Protein AF-A0A1F1UXM2-F1 (afdb_monomer)

Secondary structure (DSSP, 8-state):
-BPEEEES--TT-BTTEEEE-SEEEEEEEEE-SSSEEEEEETTEEEEEEES-EEEEEEEEEESS-EEEEEEE--S-TTSPPEEEEEEEEEPP-

Sequence (93 aa):
MRAEIVAGKGPKDNPTEIWLPAGVHQIVIDFDENRWFSIYENSVRHFGEWGPHKNRMVRVVLDKPKYLRVFTSTENPAEPVLVGLTIFQLPAE

Radius of gyration: 12.56 Å; Cα contacts (8 Å, |Δi|>4): 225; chains: 1; bounding box: 40×26×29 Å

Mean predicted aligned error: 4.49 Å

Nearest PDB structures (foldseek):
  2wab-assembly1_A  TM=6.925E-01  e=1.945E-01  Acetivibrio thermocellus
  6ncx-assembly1_A  TM=5.187E-01  e=9.015E-01  Eisenbergiella tayi
  6ncx-assembly1_D  TM=5.196E-01  e=1.305E+00  Eisenbergiella tayi
  6ncw-assembly1_A  TM=5.212E-01  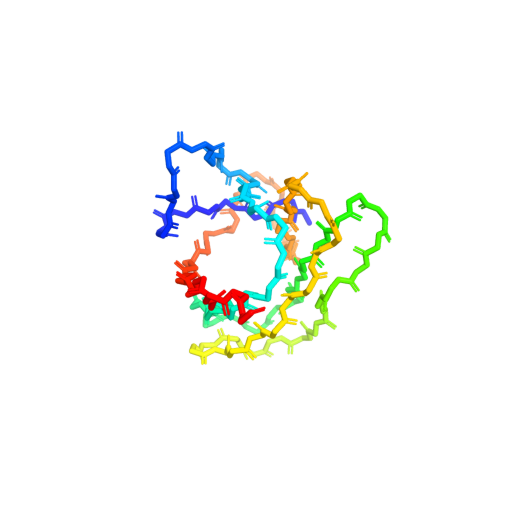e=1.376E+00  Eisenbergiella tayi
  6ncx-assembly1_C  TM=5.513E-01  e=2.101E+00  Eisenbergiella tayi

Structure (mmCIF, N/CA/C/O backbone):
data_AF-A0A1F1UXM2-F1
#
_entry.id   AF-A0A1F1UXM2-F1
#
loop_
_atom_site.group_PDB
_atom_site.id
_atom_site.type_symbol
_atom_site.label_atom_id
_atom_site.label_alt_id
_atom_site.label_comp_id
_atom_site.label_asym_id
_atom_site.label_entity_id
_atom_site.label_seq_id
_atom_site.pdbx_PDB_ins_code
_atom_site.Cartn_x
_atom_site.Cartn_y
_atom_site.Cartn_z
_atom_site.occupancy
_atom_site.B_iso_or_equiv
_atom_site.auth_seq_id
_atom_site.auth_comp_id
_atom_site.auth_asym_id
_atom_site.auth_atom_id
_atom_site.pdbx_PDB_model_num
ATOM 1 N N . MET A 1 1 ? 12.545 -1.955 -2.148 1.00 77.88 1 MET A N 1
ATOM 2 C CA . MET A 1 1 ? 12.690 -0.506 -1.899 1.00 77.88 1 MET A CA 1
ATOM 3 C C . MET A 1 1 ? 11.314 0.103 -1.670 1.00 77.88 1 MET A C 1
ATOM 5 O O . MET A 1 1 ? 10.331 -0.563 -1.976 1.00 77.88 1 MET A O 1
ATOM 9 N N . ARG A 1 2 ? 11.212 1.295 -1.067 1.00 76.25 2 ARG A N 1
ATOM 10 C CA . ARG A 1 2 ? 9.911 1.973 -0.950 1.00 76.25 2 ARG A CA 1
ATOM 11 C C . ARG A 1 2 ? 9.444 2.377 -2.345 1.00 76.25 2 ARG A C 1
ATOM 13 O O . ARG A 1 2 ? 10.251 2.895 -3.111 1.00 76.25 2 ARG A O 1
ATOM 20 N N . ALA A 1 3 ? 8.188 2.092 -2.652 1.00 80.56 3 ALA A N 1
ATOM 21 C CA . ALA A 1 3 ? 7.561 2.598 -3.861 1.00 80.56 3 ALA A CA 1
ATOM 22 C C . ALA A 1 3 ? 7.129 4.045 -3.637 1.00 80.56 3 ALA A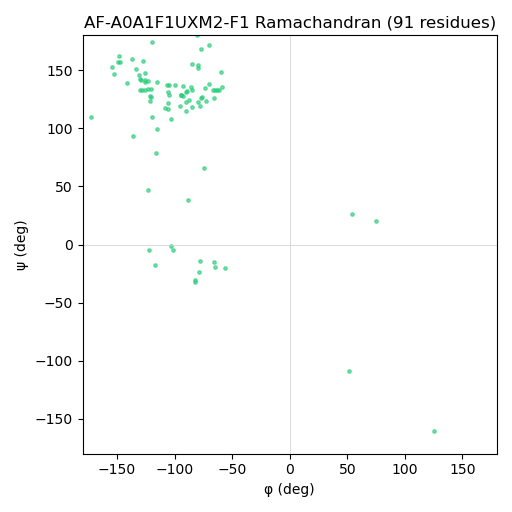 C 1
ATOM 24 O O . ALA A 1 3 ? 6.823 4.428 -2.503 1.00 80.56 3 ALA A O 1
ATOM 25 N N . GLU A 1 4 ? 7.078 4.824 -4.710 1.00 86.62 4 GLU A N 1
ATOM 26 C CA . GLU A 1 4 ? 6.473 6.143 -4.673 1.00 86.62 4 GLU A CA 1
ATOM 27 C C . GLU A 1 4 ? 5.022 6.058 -5.140 1.00 86.62 4 GLU A C 1
ATOM 29 O O . GLU A 1 4 ? 4.709 5.659 -6.258 1.00 86.62 4 GLU A O 1
ATOM 34 N N . ILE A 1 5 ? 4.116 6.434 -4.253 1.00 84.62 5 ILE A N 1
ATOM 35 C CA . ILE A 1 5 ? 2.689 6.497 -4.518 1.00 84.62 5 ILE A CA 1
ATOM 36 C C . ILE A 1 5 ? 2.447 7.797 -5.276 1.00 84.62 5 ILE A C 1
ATOM 38 O O . ILE A 1 5 ? 2.792 8.869 -4.778 1.00 84.62 5 ILE A O 1
ATOM 42 N N . VAL A 1 6 ? 1.867 7.734 -6.470 1.00 83.56 6 VAL A N 1
ATOM 43 C CA . VAL A 1 6 ? 1.639 8.926 -7.315 1.00 83.56 6 VAL A CA 1
ATOM 44 C C . VAL A 1 6 ? 0.166 9.213 -7.578 1.00 83.56 6 VAL A C 1
ATOM 46 O O . VAL A 1 6 ? -0.180 10.346 -7.902 1.00 83.56 6 VAL A O 1
ATOM 49 N N . ALA A 1 7 ? -0.713 8.232 -7.368 1.00 78.25 7 ALA A N 1
ATOM 50 C CA . ALA A 1 7 ? -2.155 8.369 -7.545 1.00 78.25 7 ALA A CA 1
ATOM 51 C C . ALA A 1 7 ? -2.925 7.783 -6.352 1.00 78.25 7 ALA A C 1
ATOM 53 O O . ALA A 1 7 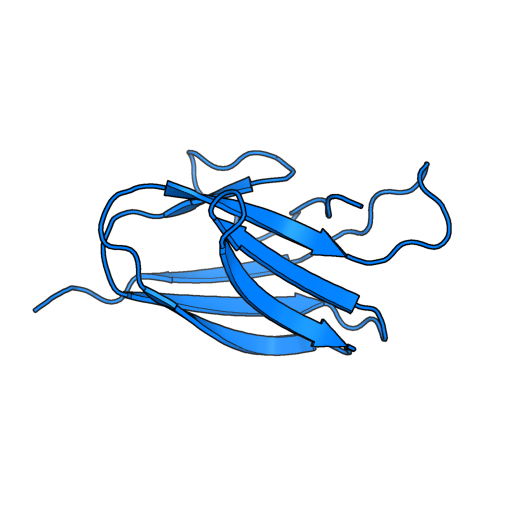? -2.438 6.870 -5.685 1.00 78.25 7 ALA A O 1
ATOM 54 N N . GLY A 1 8 ? -4.109 8.350 -6.089 1.00 70.50 8 GLY A N 1
ATOM 55 C CA . GLY A 1 8 ? -5.005 7.951 -4.995 1.00 70.50 8 GLY A CA 1
ATOM 56 C C . GLY A 1 8 ? -4.588 8.394 -3.598 1.00 70.50 8 GLY A C 1
ATOM 57 O O . GLY A 1 8 ? -5.053 7.815 -2.621 1.00 70.50 8 GLY A O 1
ATOM 58 N N . LYS A 1 9 ? -3.730 9.417 -3.499 1.00 76.44 9 LYS A N 1
ATOM 59 C CA . LYS A 1 9 ? -3.344 10.010 -2.215 1.00 76.44 9 LYS A CA 1
ATOM 60 C C . LYS A 1 9 ? -4.534 10.691 -1.543 1.00 76.44 9 LYS A C 1
ATOM 62 O O . LYS A 1 9 ? -5.148 11.595 -2.111 1.00 76.44 9 LYS A O 1
ATOM 67 N N . GLY A 1 10 ? -4.801 10.304 -0.306 1.00 79.38 10 GLY A N 1
ATOM 68 C CA . GLY A 1 10 ? -5.597 11.054 0.648 1.00 79.38 10 GLY A CA 1
ATOM 69 C C . GLY A 1 10 ? -4.817 12.224 1.269 1.00 79.38 10 GLY A C 1
ATOM 70 O O . GLY A 1 10 ? -3.594 12.312 1.164 1.00 79.38 10 GLY A O 1
ATOM 71 N N . PRO A 1 11 ? -5.508 13.130 1.980 1.00 78.25 11 PRO A N 1
ATOM 72 C CA . PRO A 1 11 ? -4.916 14.357 2.525 1.00 78.25 11 PRO A CA 1
ATOM 73 C C . PRO A 1 11 ? -3.862 14.131 3.622 1.00 78.25 11 PRO A C 1
ATOM 75 O O . PRO A 1 11 ? -3.134 15.059 3.963 1.00 78.25 11 PRO A O 1
ATOM 78 N N . LYS A 1 12 ? -3.791 12.926 4.203 1.00 84.19 12 LYS A N 1
ATOM 79 C CA . LYS A 1 12 ? -2.813 12.552 5.241 1.00 84.19 12 LYS A CA 1
ATOM 80 C C . LYS A 1 12 ? -1.667 11.691 4.708 1.00 84.19 12 LYS A C 1
ATOM 82 O O . LYS A 1 12 ? -0.791 11.324 5.493 1.00 84.19 12 LYS A O 1
ATOM 87 N N . ASP A 1 13 ? -1.690 11.357 3.422 1.00 84.69 13 ASP A N 1
ATOM 88 C CA . ASP A 1 13 ? -0.729 10.450 2.806 1.00 84.69 13 ASP A CA 1
ATOM 89 C C . ASP A 1 13 ? 0.581 11.175 2.506 1.00 84.69 13 ASP A C 1
ATOM 91 O O . ASP A 1 13 ? 0.622 12.388 2.296 1.00 84.69 13 ASP A O 1
ATOM 95 N N . ASN A 1 14 ? 1.669 10.415 2.458 1.00 85.00 14 ASN A N 1
ATOM 96 C CA . ASN A 1 14 ? 2.964 10.902 2.000 1.00 85.00 14 ASN A CA 1
ATOM 97 C C . ASN A 1 14 ? 3.420 10.088 0.775 1.00 85.00 14 ASN A C 1
ATOM 99 O O . ASN A 1 14 ? 2.750 9.129 0.389 1.00 85.00 14 ASN A O 1
ATOM 103 N N . PRO A 1 15 ? 4.533 10.446 0.111 1.00 83.81 15 PRO A N 1
ATOM 104 C CA . PRO A 1 15 ? 4.968 9.742 -1.094 1.00 83.81 15 PRO A CA 1
ATOM 105 C C . PRO A 1 15 ? 5.183 8.234 -0.924 1.00 83.81 15 PRO A C 1
ATOM 107 O O . PRO A 1 15 ? 5.157 7.526 -1.917 1.00 83.81 15 PRO A O 1
ATOM 110 N N . THR A 1 16 ? 5.374 7.721 0.295 1.00 82.94 16 THR A N 1
ATOM 111 C CA . THR A 1 16 ? 5.681 6.298 0.533 1.00 82.94 16 THR A CA 1
ATOM 112 C C . THR A 1 16 ? 4.684 5.579 1.442 1.00 82.94 16 THR A C 1
ATOM 114 O O . THR A 1 16 ? 4.811 4.369 1.656 1.00 82.94 16 THR A O 1
ATOM 117 N N . GLU A 1 17 ? 3.717 6.307 2.005 1.00 90.31 17 GLU A N 1
ATOM 118 C CA . GLU A 1 17 ? 2.776 5.784 2.994 1.00 90.31 17 GLU A CA 1
ATOM 119 C C . GLU A 1 17 ? 1.366 6.335 2.779 1.00 90.31 17 GLU A C 1
ATOM 121 O O . GLU A 1 17 ? 1.186 7.534 2.562 1.00 90.31 17 GLU A O 1
ATOM 126 N N . ILE A 1 18 ? 0.374 5.459 2.924 1.00 91.25 18 ILE A N 1
ATOM 127 C CA . ILE A 1 18 ? -1.054 5.804 2.940 1.00 91.25 18 ILE A CA 1
ATOM 128 C C . ILE A 1 18 ? -1.579 5.742 4.370 1.00 91.25 18 ILE A C 1
ATOM 130 O O . ILE A 1 18 ? -1.251 4.816 5.113 1.00 91.25 18 ILE A O 1
ATOM 134 N N . TRP A 1 19 ? -2.387 6.713 4.775 1.00 92.19 19 TRP A N 1
ATOM 135 C CA . TRP A 1 19 ? -3.078 6.707 6.057 1.00 92.19 19 TRP A CA 1
ATOM 136 C C . TRP A 1 19 ? -4.477 6.125 5.894 1.00 92.19 19 TRP A C 1
ATOM 138 O O . TRP A 1 19 ? -5.262 6.606 5.081 1.00 92.19 19 TRP A O 1
ATOM 148 N N . LEU A 1 20 ? -4.825 5.144 6.724 1.00 90.81 20 LEU A N 1
ATOM 149 C CA . LEU A 1 20 ? -6.155 4.545 6.759 1.00 90.81 20 LEU A CA 1
ATOM 150 C C . LEU A 1 20 ? -6.741 4.598 8.175 1.00 90.81 20 LEU A C 1
ATOM 152 O O . LEU A 1 20 ? -6.011 4.359 9.145 1.00 90.81 20 LEU A O 1
ATOM 156 N N . PRO A 1 21 ? -8.047 4.888 8.334 1.00 90.94 21 PRO A N 1
ATOM 157 C CA . PRO A 1 21 ? -8.721 4.747 9.619 1.00 90.94 21 PRO A CA 1
ATOM 158 C C . PRO A 1 21 ? -8.882 3.265 10.001 1.00 90.94 21 PRO A C 1
ATOM 160 O O . PRO A 1 21 ? -8.616 2.365 9.205 1.00 90.94 21 PRO A O 1
ATOM 163 N N . ALA A 1 22 ? -9.337 3.002 11.227 1.00 91.69 22 ALA A N 1
ATOM 164 C CA . ALA A 1 22 ? -9.766 1.657 11.609 1.00 91.69 22 ALA A CA 1
ATOM 165 C C . ALA A 1 22 ? -10.921 1.184 10.705 1.00 91.69 22 ALA A C 1
ATOM 167 O O . ALA A 1 22 ? -11.725 2.003 10.256 1.00 91.69 22 ALA A O 1
ATOM 168 N N . GLY A 1 23 ? -11.007 -0.122 10.460 1.00 90.88 23 GLY A N 1
ATOM 169 C CA . GLY A 1 23 ? -12.066 -0.735 9.662 1.00 90.88 23 GLY A CA 1
ATOM 170 C C . GLY A 1 23 ? -11.549 -1.590 8.511 1.00 90.88 23 GLY A C 1
ATOM 171 O O . GLY A 1 23 ? -10.405 -2.051 8.507 1.00 90.88 23 GLY A O 1
ATOM 172 N N . VAL A 1 24 ? -12.432 -1.830 7.542 1.00 91.75 24 VAL A N 1
ATOM 173 C CA . VAL A 1 24 ? -12.164 -2.658 6.365 1.00 91.75 24 VAL A CA 1
ATOM 174 C C . VAL A 1 24 ? -11.970 -1.768 5.143 1.00 91.75 24 VAL A C 1
ATOM 176 O O . VAL A 1 24 ? -12.829 -0.957 4.804 1.00 91.75 24 VAL A O 1
ATOM 179 N N . HIS A 1 25 ? -10.865 -1.990 4.440 1.00 91.38 25 HIS A N 1
ATOM 180 C CA . HIS A 1 25 ? -10.480 -1.245 3.247 1.00 91.38 25 HIS A CA 1
ATOM 181 C C . HIS A 1 25 ? -10.288 -2.194 2.076 1.00 91.38 25 HIS A C 1
ATOM 183 O O . HIS A 1 25 ? -9.721 -3.280 2.232 1.00 91.38 25 HIS A O 1
ATOM 189 N N . GLN A 1 26 ? -10.727 -1.775 0.895 1.00 93.31 26 GLN A N 1
ATOM 190 C CA . GLN A 1 26 ? -10.330 -2.396 -0.363 1.00 93.31 26 GLN A CA 1
ATOM 191 C C . GLN A 1 26 ? -9.346 -1.472 -1.068 1.00 93.31 26 GLN A C 1
ATOM 193 O O . GLN A 1 26 ? -9.655 -0.316 -1.347 1.00 93.31 26 GLN A O 1
ATOM 198 N N . ILE A 1 27 ? -8.157 -1.990 -1.343 1.00 92.44 27 ILE A N 1
ATOM 199 C CA . ILE A 1 27 ? -7.102 -1.293 -2.066 1.00 92.44 27 ILE A CA 1
ATOM 200 C C . ILE A 1 27 ? -7.006 -1.936 -3.442 1.00 92.44 27 ILE A C 1
ATOM 202 O O . ILE A 1 27 ? -6.709 -3.124 -3.551 1.00 92.44 27 ILE A O 1
ATOM 206 N N . VAL A 1 28 ? -7.266 -1.160 -4.485 1.00 92.94 28 VAL A N 1
ATOM 207 C CA . VAL A 1 28 ? -6.960 -1.530 -5.864 1.00 92.94 28 VAL A CA 1
ATOM 208 C C . VAL A 1 28 ? -5.561 -1.026 -6.173 1.00 92.94 28 VAL A C 1
ATOM 210 O O . VAL A 1 28 ? -5.263 0.157 -6.011 1.00 92.94 28 VAL A O 1
ATOM 213 N N . ILE A 1 29 ? -4.697 -1.949 -6.562 1.00 92.44 29 ILE A N 1
ATOM 214 C CA . ILE A 1 29 ? -3.330 -1.687 -6.982 1.00 92.44 29 ILE A CA 1
ATOM 215 C C . ILE A 1 29 ? -3.349 -1.570 -8.502 1.00 92.44 29 ILE A C 1
ATOM 217 O O . ILE A 1 29 ? -3.859 -2.463 -9.177 1.00 92.44 29 ILE A O 1
ATOM 221 N N . ASP A 1 30 ? -2.777 -0.485 -9.016 1.00 89.44 30 ASP A N 1
ATOM 222 C CA . ASP A 1 30 ? -2.555 -0.262 -10.440 1.00 89.44 30 ASP A CA 1
ATOM 223 C C . ASP A 1 30 ? -1.052 -0.200 -10.698 1.00 89.44 30 ASP A C 1
ATOM 225 O O . ASP A 1 30 ? -0.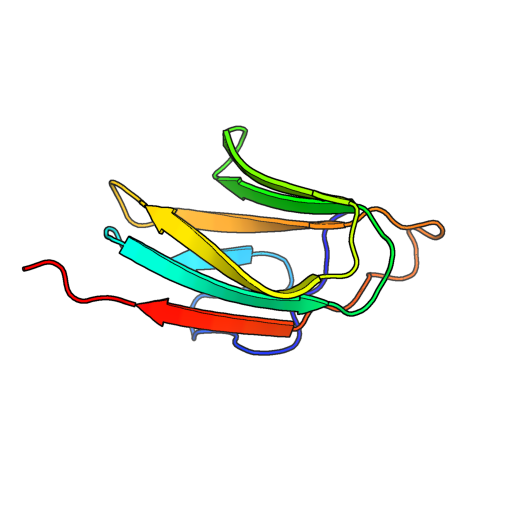442 0.866 -10.804 1.00 89.44 30 ASP A O 1
ATOM 229 N N . PHE A 1 31 ? -0.445 -1.388 -10.736 1.00 90.38 31 PHE A N 1
ATOM 230 C CA . PHE A 1 31 ? 0.987 -1.568 -10.944 1.00 90.38 31 PHE A CA 1
ATOM 231 C C . PHE A 1 31 ? 1.250 -2.712 -11.932 1.00 90.38 31 PHE A C 1
ATOM 233 O O . PHE A 1 31 ? 1.305 -3.885 -11.564 1.00 90.38 31 PHE A O 1
ATOM 240 N N . ASP A 1 32 ? 1.387 -2.365 -13.210 1.00 90.62 32 ASP A N 1
ATOM 241 C CA . ASP A 1 32 ? 1.488 -3.300 -14.343 1.00 90.62 32 ASP A CA 1
ATOM 242 C C . ASP A 1 32 ? 2.939 -3.740 -14.632 1.00 90.62 32 ASP A C 1
ATOM 244 O O . ASP A 1 32 ? 3.355 -3.844 -15.783 1.00 90.62 32 ASP A O 1
ATOM 248 N N . GLU A 1 33 ? 3.744 -3.953 -13.587 1.00 89.75 33 GLU A N 1
ATOM 249 C CA . GLU A 1 33 ? 5.118 -4.452 -13.722 1.00 89.75 33 GLU A CA 1
ATOM 250 C C . GLU A 1 33 ? 5.275 -5.838 -13.085 1.00 89.75 33 GLU A C 1
ATOM 252 O O . GLU A 1 33 ? 4.789 -6.099 -11.980 1.00 89.75 33 GLU A O 1
ATOM 257 N N . ASN A 1 34 ? 6.031 -6.720 -13.749 1.00 91.06 34 ASN A N 1
ATOM 258 C CA . ASN A 1 34 ? 6.372 -8.066 -13.267 1.00 91.06 34 ASN A CA 1
ATOM 259 C C . ASN A 1 34 ? 7.423 -8.017 -12.149 1.00 91.06 34 ASN A C 1
ATOM 261 O O . ASN A 1 34 ? 8.567 -8.440 -12.317 1.00 91.06 34 ASN A O 1
ATOM 265 N N . ARG A 1 35 ? 7.049 -7.450 -11.003 1.00 91.44 35 ARG A N 1
ATOM 266 C CA . ARG A 1 35 ? 7.937 -7.205 -9.864 1.00 91.44 35 ARG A CA 1
ATOM 267 C C . ARG A 1 35 ? 7.265 -7.562 -8.550 1.00 91.44 35 ARG A C 1
ATOM 269 O O . ARG A 1 35 ? 6.041 -7.648 -8.462 1.00 91.44 35 ARG A O 1
ATOM 276 N N . TRP A 1 36 ? 8.070 -7.792 -7.518 1.00 93.25 36 TRP A N 1
ATOM 277 C CA . TRP A 1 36 ? 7.538 -7.971 -6.175 1.00 93.25 36 TRP A CA 1
ATOM 278 C C . TRP A 1 36 ? 6.846 -6.682 -5.744 1.00 93.25 36 TRP A C 1
ATOM 280 O O . TRP A 1 36 ? 7.432 -5.607 -5.871 1.00 93.25 36 TRP A O 1
ATOM 290 N N . PHE A 1 37 ? 5.641 -6.799 -5.195 1.00 93.69 37 PHE A N 1
ATOM 291 C CA . PHE A 1 37 ? 4.891 -5.703 -4.593 1.00 93.69 37 PHE A CA 1
ATOM 292 C C . PHE A 1 37 ? 4.399 -6.133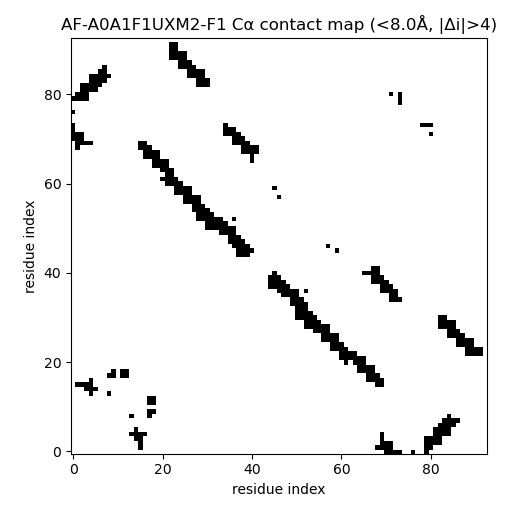 -3.216 1.00 93.69 37 PHE A C 1
ATOM 294 O O . PHE A 1 37 ? 4.003 -7.282 -3.033 1.00 93.69 37 PHE A O 1
ATOM 301 N N . SER A 1 38 ? 4.396 -5.226 -2.241 1.00 94.44 38 SER A N 1
ATOM 302 C CA . SER A 1 38 ? 3.889 -5.524 -0.901 1.00 94.44 38 SER A CA 1
ATOM 303 C C . SER A 1 38 ? 3.392 -4.299 -0.138 1.00 94.44 38 SER A C 1
ATOM 305 O O . SER A 1 38 ? 3.871 -3.184 -0.345 1.00 94.44 38 SER A O 1
ATOM 307 N N . ILE A 1 39 ? 2.450 -4.543 0.775 1.00 94.25 39 ILE A N 1
ATOM 308 C CA . ILE A 1 39 ? 1.855 -3.554 1.680 1.00 94.25 39 ILE A CA 1
ATOM 309 C C . ILE A 1 39 ? 2.108 -4.008 3.116 1.00 94.25 39 ILE A C 1
ATOM 311 O O . ILE A 1 39 ? 1.785 -5.143 3.482 1.00 94.25 39 ILE A O 1
ATOM 315 N N . TYR A 1 40 ? 2.664 -3.115 3.930 1.00 94.00 40 TYR A N 1
ATOM 316 C CA . TYR A 1 40 ? 3.024 -3.393 5.317 1.00 94.00 40 TYR A CA 1
ATOM 317 C C . TYR A 1 40 ? 2.417 -2.390 6.293 1.00 94.00 40 TYR A C 1
ATOM 319 O O . TYR A 1 40 ? 2.442 -1.186 6.056 1.00 94.00 40 TYR A O 1
ATOM 327 N N . GLU A 1 41 ? 1.990 -2.888 7.449 1.00 91.44 41 GLU A N 1
ATOM 328 C CA . GLU A 1 41 ? 1.844 -2.113 8.678 1.00 91.44 41 GLU A CA 1
ATOM 329 C C . GLU A 1 41 ? 3.033 -2.443 9.587 1.00 91.44 41 GLU A C 1
ATOM 331 O O . GLU A 1 41 ? 3.109 -3.532 10.153 1.00 91.44 41 GLU A O 1
ATOM 336 N N . ASN A 1 42 ? 3.977 -1.514 9.759 1.00 86.62 42 ASN A N 1
ATOM 337 C CA . ASN A 1 42 ? 5.236 -1.789 10.463 1.00 86.62 42 ASN A CA 1
ATOM 338 C C . ASN A 1 42 ? 5.935 -3.046 9.901 1.00 86.62 42 ASN A C 1
ATOM 340 O O . ASN A 1 42 ? 6.444 -3.000 8.783 1.00 86.62 42 ASN A O 1
ATOM 344 N N . SER A 1 43 ? 5.949 -4.143 10.663 1.00 87.12 43 SER A N 1
ATOM 345 C CA . SER A 1 43 ? 6.526 -5.439 10.275 1.00 87.12 43 SER A CA 1
ATOM 346 C C . SER A 1 43 ? 5.474 -6.464 9.830 1.00 87.12 43 SER A C 1
ATOM 348 O O . SER A 1 43 ? 5.834 -7.559 9.403 1.00 87.12 43 SER A O 1
ATOM 350 N N . VAL A 1 44 ? 4.183 -6.139 9.930 1.00 91.25 44 VAL A N 1
ATOM 351 C CA . VAL A 1 44 ? 3.075 -7.013 9.530 1.00 91.25 44 VAL A CA 1
ATOM 352 C C . VAL A 1 44 ? 2.783 -6.800 8.051 1.00 91.25 44 VAL A C 1
ATOM 354 O O . VAL A 1 44 ? 2.532 -5.679 7.612 1.00 91.25 44 VAL A O 1
ATOM 357 N N . ARG A 1 45 ? 2.819 -7.883 7.273 1.00 94.12 45 ARG A N 1
ATOM 358 C CA . ARG A 1 45 ? 2.522 -7.858 5.840 1.00 94.12 45 ARG A CA 1
ATOM 359 C C . ARG A 1 45 ? 1.032 -8.091 5.613 1.00 94.12 45 ARG A C 1
ATOM 361 O O . ARG A 1 45 ? 0.549 -9.188 5.869 1.00 94.12 45 ARG A O 1
ATOM 368 N N . HIS A 1 46 ? 0.344 -7.088 5.078 1.00 93.19 46 HIS A N 1
ATOM 369 C CA . HIS A 1 46 ? -1.056 -7.202 4.653 1.00 93.19 46 HIS A CA 1
ATOM 370 C C . HIS A 1 46 ? -1.174 -7.825 3.260 1.00 93.19 46 HIS A C 1
ATOM 372 O O . HIS A 1 46 ? -2.117 -8.554 2.977 1.00 93.19 46 HIS A O 1
ATOM 378 N N . PHE A 1 47 ? -0.184 -7.577 2.399 1.00 94.94 47 PHE A N 1
ATOM 379 C CA . PHE A 1 47 ? -0.112 -8.151 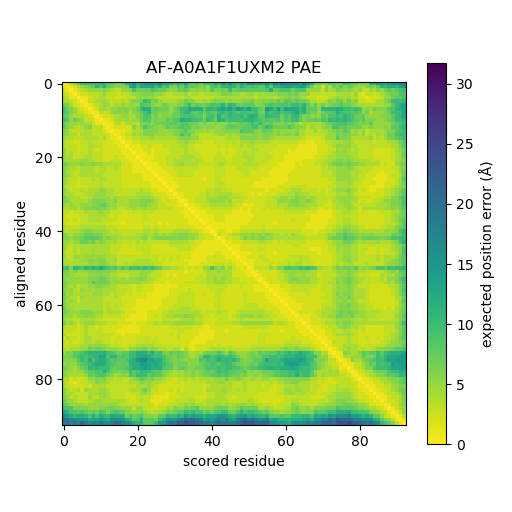1.058 1.00 94.94 47 PHE A CA 1
ATOM 380 C C . PHE A 1 47 ? 1.336 -8.267 0.585 1.00 94.94 47 PHE A C 1
ATOM 382 O O . PHE A 1 47 ? 2.172 -7.431 0.937 1.00 94.94 47 PHE A O 1
ATOM 389 N N . GLY A 1 48 ? 1.645 -9.291 -0.209 1.00 94.81 48 GLY A N 1
ATOM 390 C CA . GLY A 1 48 ? 2.961 -9.441 -0.818 1.00 94.81 48 GLY A CA 1
ATOM 391 C C . GLY A 1 48 ? 3.027 -10.579 -1.819 1.00 94.81 48 GLY A C 1
ATOM 392 O O . GLY A 1 48 ? 3.012 -11.736 -1.405 1.00 94.81 48 GLY A O 1
ATOM 393 N N . GLU A 1 49 ? 3.132 -10.247 -3.101 1.00 94.94 49 GLU A N 1
ATOM 394 C CA . GLU A 1 49 ? 3.150 -11.209 -4.206 1.00 94.94 49 GLU A CA 1
ATOM 395 C C . GLU A 1 49 ? 4.001 -10.680 -5.376 1.00 94.94 49 GLU A C 1
ATOM 397 O O . GLU A 1 49 ? 4.199 -9.469 -5.540 1.00 94.94 49 GLU A O 1
ATOM 402 N N . TRP A 1 50 ? 4.499 -11.593 -6.215 1.00 94.19 50 TRP A N 1
ATOM 403 C CA . TRP A 1 50 ? 5.094 -11.237 -7.506 1.00 94.19 50 TRP A CA 1
ATOM 404 C C . TRP A 1 50 ? 4.000 -10.846 -8.504 1.00 94.19 50 TRP A C 1
ATOM 406 O O . TRP A 1 50 ? 2.961 -11.499 -8.570 1.00 94.19 50 TRP A O 1
ATOM 416 N N . GLY A 1 51 ? 4.236 -9.746 -9.220 1.00 88.75 51 GLY A N 1
ATOM 417 C CA . GLY A 1 51 ? 3.315 -9.152 -10.185 1.00 88.75 51 GLY A CA 1
ATOM 418 C C . GLY A 1 51 ? 3.310 -9.812 -11.567 1.00 88.75 51 GLY A C 1
ATOM 419 O O . GLY A 1 51 ? 4.048 -10.775 -11.800 1.00 88.75 51 GLY A O 1
ATOM 420 N N . PRO A 1 52 ? 2.468 -9.282 -12.472 1.00 92.12 52 PRO A N 1
ATOM 421 C CA . PRO A 1 52 ? 1.940 -7.914 -12.454 1.00 92.12 52 PRO A CA 1
ATOM 422 C C . PRO A 1 52 ? 0.689 -7.751 -11.578 1.00 92.12 52 PRO A C 1
ATOM 424 O O . PRO A 1 52 ? -0.056 -8.701 -11.349 1.00 92.12 52 PRO A O 1
ATOM 427 N N . HIS A 1 53 ? 0.448 -6.529 -11.095 1.00 92.12 53 HIS A N 1
ATOM 428 C CA . HIS A 1 53 ? -0.652 -6.175 -10.185 1.00 92.12 53 HIS A CA 1
ATOM 429 C C . HIS A 1 53 ? -1.536 -5.073 -10.772 1.00 92.12 53 HIS A C 1
ATOM 431 O O . HIS A 1 53 ? -1.837 -4.090 -10.105 1.00 92.12 53 HIS A O 1
ATOM 437 N N . LYS A 1 54 ? -1.934 -5.203 -12.038 1.00 91.88 54 LYS A N 1
ATOM 438 C CA . LYS A 1 54 ? -2.860 -4.265 -12.686 1.00 91.88 54 LYS A CA 1
ATOM 439 C C . LYS A 1 54 ? -4.297 -4.526 -12.224 1.00 91.88 54 LYS A C 1
ATOM 441 O O . LYS A 1 54 ? -4.773 -5.653 -12.363 1.00 91.88 54 LYS A O 1
ATOM 446 N N . ASN A 1 55 ? -5.001 -3.511 -11.720 1.00 90.06 55 ASN A N 1
ATOM 447 C CA . ASN A 1 55 ? -6.347 -3.630 -11.148 1.00 90.06 55 ASN A CA 1
ATOM 448 C C . ASN A 1 55 ? -6.470 -4.697 -10.034 1.00 90.06 55 ASN A C 1
ATOM 450 O O . ASN A 1 55 ? -7.539 -5.285 -9.839 1.00 90.06 55 ASN A O 1
ATOM 454 N N . ARG A 1 56 ? -5.384 -5.013 -9.314 1.00 93.50 56 ARG A N 1
ATOM 455 C CA . ARG A 1 56 ? -5.409 -6.068 -8.287 1.00 93.50 56 ARG A CA 1
ATOM 456 C C . ARG A 1 56 ? -6.073 -5.533 -7.026 1.00 93.50 56 ARG A C 1
ATOM 458 O O . ARG A 1 56 ? -5.560 -4.614 -6.400 1.00 93.50 56 ARG A O 1
ATOM 465 N N . MET A 1 57 ? -7.178 -6.148 -6.615 1.00 94.06 57 MET A N 1
ATOM 466 C CA . MET A 1 57 ? -7.865 -5.784 -5.377 1.00 94.06 57 MET A CA 1
ATOM 467 C C . MET A 1 57 ? -7.322 -6.570 -4.178 1.00 94.06 57 MET A C 1
ATOM 469 O O . MET A 1 57 ? -7.194 -7.795 -4.221 1.00 94.06 57 MET A O 1
ATOM 473 N N . VAL A 1 58 ? -7.040 -5.858 -3.090 1.00 93.50 58 VAL A N 1
ATOM 474 C CA . VAL A 1 58 ? -6.551 -6.384 -1.813 1.00 93.50 58 VAL A CA 1
ATOM 475 C C . VAL A 1 58 ? -7.441 -5.865 -0.692 1.00 93.50 58 VAL A C 1
ATOM 477 O O . VAL A 1 58 ? -7.726 -4.672 -0.617 1.00 93.50 58 VAL A O 1
ATOM 480 N N . ARG A 1 59 ? -7.868 -6.754 0.208 1.00 93.69 59 ARG A N 1
ATOM 481 C CA . ARG A 1 59 ? -8.598 -6.373 1.421 1.00 93.69 59 ARG A CA 1
ATOM 482 C C . ARG A 1 59 ? -7.617 -6.175 2.572 1.00 93.69 59 ARG A C 1
ATOM 484 O O . ARG A 1 59 ? -6.847 -7.082 2.872 1.00 93.69 59 ARG A O 1
ATOM 491 N N . VAL A 1 60 ? -7.691 -5.029 3.239 1.00 91.81 60 VAL A N 1
ATOM 492 C CA . VAL A 1 60 ? -6.912 -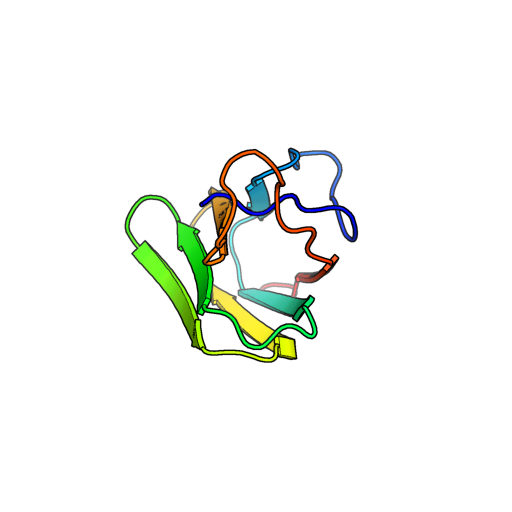4.717 4.445 1.00 91.81 60 VAL A CA 1
ATOM 493 C C . VAL A 1 60 ? -7.868 -4.424 5.594 1.00 91.81 60 VAL A C 1
ATOM 495 O O . VAL A 1 60 ? -8.842 -3.696 5.422 1.00 91.81 60 VAL A O 1
ATOM 498 N N . VAL A 1 61 ? -7.610 -5.009 6.762 1.00 91.50 61 VAL A N 1
ATOM 499 C CA . VAL A 1 61 ? -8.423 -4.813 7.968 1.00 91.50 61 VAL A CA 1
ATOM 500 C C . VAL A 1 61 ? -7.535 -4.243 9.063 1.00 91.50 61 VAL A C 1
ATOM 502 O O . VAL A 1 61 ? -6.486 -4.814 9.355 1.00 91.50 61 VAL A O 1
ATOM 505 N N . LEU A 1 62 ? -7.952 -3.122 9.649 1.00 90.75 62 LEU A N 1
ATOM 506 C CA . LEU A 1 62 ? -7.208 -2.408 10.684 1.00 90.75 62 LEU A CA 1
ATOM 507 C C . LEU A 1 62 ? -8.056 -2.247 11.945 1.00 90.75 62 LEU A C 1
ATOM 509 O O . LEU A 1 62 ? -9.208 -1.824 11.879 1.00 90.75 62 LEU A O 1
ATOM 513 N N . ASP A 1 63 ? -7.465 -2.530 13.102 1.00 91.25 63 ASP A N 1
ATOM 514 C CA . ASP A 1 63 ? -8.069 -2.349 14.428 1.00 91.25 63 ASP A CA 1
ATOM 515 C C . ASP A 1 63 ? -8.037 -0.882 14.901 1.00 91.25 63 ASP A C 1
ATOM 517 O O . ASP A 1 63 ? -8.840 -0.460 15.730 1.00 91.25 63 ASP A O 1
ATOM 521 N N . LYS A 1 64 ? -7.113 -0.083 14.363 1.00 92.62 64 LYS A N 1
ATOM 522 C CA . LYS A 1 64 ? -6.878 1.332 14.700 1.00 92.62 64 LYS A CA 1
ATOM 523 C C . LYS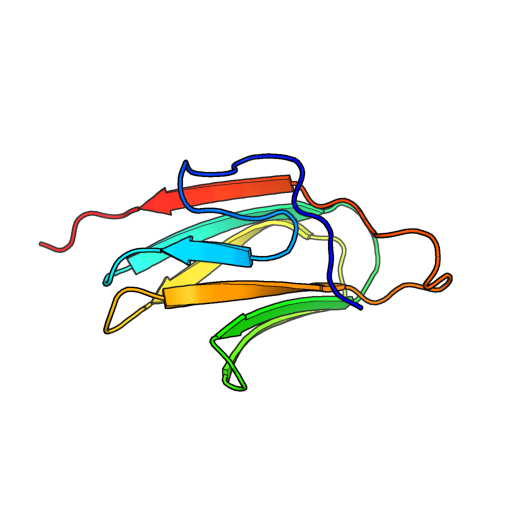 A 1 64 ? -6.379 2.093 13.469 1.00 92.62 64 LYS A C 1
ATOM 525 O O . LYS A 1 64 ? -5.873 1.471 12.538 1.00 92.62 64 LYS A O 1
ATOM 530 N N . PRO A 1 65 ? -6.453 3.435 13.463 1.00 91.69 65 PRO A N 1
ATOM 531 C CA . PRO A 1 65 ? -5.881 4.230 12.384 1.00 91.69 65 PRO A CA 1
ATOM 532 C C . PRO A 1 65 ? -4.363 4.043 12.258 1.00 91.69 65 PRO A C 1
ATOM 534 O O . PRO A 1 65 ? -3.641 4.105 13.263 1.00 91.69 65 PRO A O 1
ATOM 537 N N . LYS A 1 66 ? -3.871 3.824 11.033 1.00 92.50 66 LYS A N 1
ATOM 538 C CA . LYS A 1 66 ? -2.467 3.480 10.751 1.00 92.50 66 LYS A CA 1
ATOM 539 C C . LYS A 1 66 ? -1.974 4.022 9.418 1.00 92.50 66 LYS A C 1
ATOM 541 O O . LYS A 1 66 ? -2.749 4.238 8.495 1.00 92.50 66 LYS A O 1
ATOM 546 N N . TYR A 1 67 ? -0.654 4.169 9.334 1.00 93.25 67 TYR A N 1
ATOM 547 C CA . TYR A 1 67 ? 0.059 4.323 8.073 1.00 93.25 67 TYR A CA 1
ATOM 548 C C . TYR A 1 67 ? 0.464 2.951 7.534 1.00 93.25 67 TYR A C 1
ATOM 550 O O . TYR A 1 67 ? 1.048 2.150 8.270 1.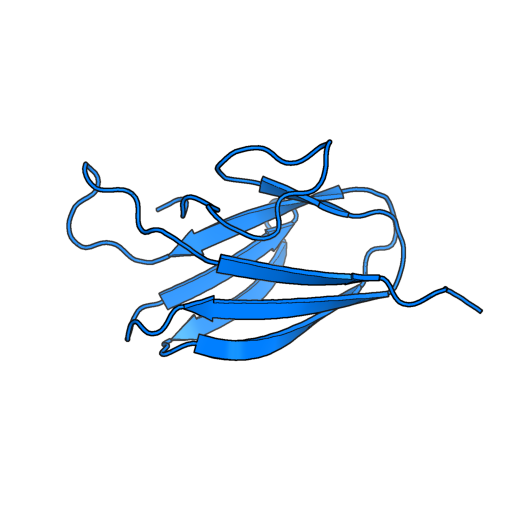00 93.25 67 TYR A O 1
ATOM 558 N N . LEU A 1 68 ? 0.185 2.698 6.257 1.00 93.00 68 LEU A N 1
ATOM 559 C CA . LEU A 1 68 ? 0.670 1.530 5.531 1.00 93.00 68 LEU A CA 1
ATOM 560 C C . LEU A 1 68 ? 1.759 1.943 4.553 1.00 93.00 68 LEU A C 1
ATOM 562 O O . LEU A 1 68 ? 1.631 2.942 3.852 1.00 93.00 68 LEU A O 1
ATOM 566 N N . ARG A 1 69 ? 2.820 1.144 4.498 1.00 92.62 69 ARG A N 1
ATOM 567 C CA . ARG A 1 69 ? 3.974 1.341 3.619 1.00 92.62 69 ARG A CA 1
ATOM 568 C C . ARG A 1 69 ? 3.866 0.452 2.400 1.00 92.62 69 ARG A C 1
ATOM 570 O O . ARG A 1 69 ? 3.573 -0.737 2.532 1.00 92.62 69 ARG A O 1
ATOM 577 N N . VAL A 1 70 ? 4.192 1.016 1.244 1.00 91.25 70 VAL A N 1
ATOM 578 C CA . VAL A 1 70 ? 4.213 0.296 -0.029 1.00 91.25 70 VAL A CA 1
ATOM 579 C C . VAL A 1 70 ? 5.655 0.039 -0.445 1.00 91.25 70 VAL A C 1
ATOM 581 O O . VAL A 1 70 ? 6.499 0.940 -0.435 1.00 91.25 70 VAL A O 1
ATOM 584 N N . PHE A 1 71 ? 5.949 -1.203 -0.813 1.00 90.75 71 PHE A N 1
ATOM 585 C CA . PHE A 1 71 ? 7.273 -1.614 -1.261 1.00 90.75 71 PHE A CA 1
ATOM 586 C C . PHE A 1 71 ? 7.196 -2.368 -2.577 1.00 90.75 71 PHE A C 1
ATOM 588 O O . PHE A 1 71 ? 6.337 -3.233 -2.749 1.00 90.75 71 PHE A O 1
ATOM 595 N N . THR A 1 72 ? 8.172 -2.118 -3.443 1.00 90.56 72 THR A N 1
ATOM 596 C CA . THR A 1 72 ? 8.423 -2.922 -4.640 1.00 90.56 72 THR A CA 1
ATOM 597 C C . THR A 1 72 ? 9.877 -3.381 -4.698 1.00 90.56 72 THR A C 1
ATOM 599 O O . THR A 1 72 ? 10.765 -2.796 -4.062 1.00 90.56 72 THR A O 1
ATOM 602 N N . SER A 1 73 ? 10.160 -4.454 -5.434 1.00 88.12 73 SER A N 1
ATOM 603 C CA . SER A 1 73 ? 11.532 -4.713 -5.888 1.00 88.12 73 SER A CA 1
ATOM 604 C C . SER A 1 73 ? 11.917 -3.679 -6.952 1.00 88.12 73 SER A C 1
ATOM 606 O O . SER A 1 73 ? 11.108 -3.394 -7.828 1.00 88.12 73 SER A O 1
ATOM 608 N N . THR A 1 74 ? 13.142 -3.153 -6.902 1.00 81.06 74 THR A N 1
ATOM 609 C CA . THR A 1 74 ? 13.717 -2.303 -7.959 1.00 81.06 74 THR A CA 1
ATOM 610 C C . THR A 1 74 ? 15.110 -2.813 -8.305 1.00 81.06 74 THR A C 1
ATOM 612 O O . THR A 1 74 ? 15.819 -3.307 -7.425 1.00 81.06 74 THR A O 1
ATOM 615 N N . GLU A 1 75 ? 15.482 -2.702 -9.575 1.00 74.06 75 GLU A N 1
ATOM 616 C CA . GLU A 1 75 ? 16.836 -2.981 -10.061 1.00 74.06 75 GLU A CA 1
ATOM 617 C C . GLU A 1 75 ? 17.768 -1.782 -9.837 1.00 74.06 75 GLU A C 1
ATOM 619 O O . GLU A 1 75 ? 18.954 -1.971 -9.581 1.00 74.06 75 GLU A O 1
ATOM 624 N N . ASN A 1 76 ? 17.225 -0.556 -9.863 1.00 79.81 76 ASN A N 1
ATOM 625 C CA . ASN A 1 76 ? 17.966 0.680 -9.635 1.00 79.81 76 ASN A CA 1
ATOM 626 C C . ASN A 1 76 ? 17.403 1.439 -8.419 1.00 79.81 76 ASN A C 1
ATOM 628 O O . ASN A 1 76 ? 16.313 2.007 -8.494 1.00 79.81 76 ASN A O 1
ATOM 632 N N . PRO A 1 77 ? 18.142 1.507 -7.298 1.00 73.88 77 PRO A N 1
ATOM 633 C CA . PRO A 1 77 ? 17.698 2.242 -6.122 1.00 73.88 77 PRO A CA 1
ATOM 634 C C . PRO A 1 77 ? 17.572 3.764 -6.304 1.00 73.88 77 PRO A C 1
ATOM 636 O O . PRO A 1 77 ? 16.907 4.415 -5.502 1.00 73.88 77 PRO A O 1
ATOM 639 N N . ALA A 1 78 ? 18.217 4.343 -7.321 1.00 80.25 78 ALA A N 1
ATOM 640 C CA . ALA A 1 78 ? 18.137 5.776 -7.606 1.00 80.25 78 ALA A CA 1
ATOM 641 C C . ALA A 1 78 ? 16.829 6.179 -8.311 1.00 80.25 78 ALA A C 1
ATOM 643 O O . ALA A 1 78 ? 16.507 7.363 -8.366 1.00 80.25 78 ALA A O 1
ATOM 644 N N . GLU A 1 79 ? 16.076 5.205 -8.827 1.00 79.38 79 GLU A N 1
ATOM 645 C CA . GLU A 1 79 ? 14.833 5.415 -9.564 1.00 79.38 79 GLU A CA 1
ATOM 646 C C . GLU A 1 79 ? 13.667 4.801 -8.775 1.00 79.38 79 GLU A C 1
ATOM 648 O O . GLU A 1 79 ? 13.476 3.578 -8.788 1.00 79.38 79 GLU A O 1
ATOM 653 N N . PRO A 1 80 ? 12.903 5.616 -8.023 1.00 76.94 80 PRO A N 1
ATOM 654 C CA . PRO A 1 80 ? 11.754 5.114 -7.290 1.00 76.94 80 PRO A CA 1
ATOM 655 C C . PRO A 1 80 ? 10.693 4.607 -8.268 1.00 76.94 80 PRO A C 1
ATOM 657 O O . PRO A 1 80 ? 10.333 5.267 -9.240 1.00 76.94 80 PRO A O 1
ATOM 660 N N . VAL A 1 81 ? 10.176 3.414 -7.989 1.00 86.81 81 VAL A N 1
ATOM 661 C CA . VAL A 1 81 ? 9.109 2.807 -8.785 1.00 86.81 81 VAL A CA 1
ATOM 662 C C . VAL A 1 81 ? 7.789 3.483 -8.436 1.00 86.81 81 VAL A C 1
ATOM 664 O O . VAL A 1 81 ? 7.416 3.539 -7.260 1.00 86.81 81 VAL A O 1
ATOM 667 N N . LEU A 1 82 ? 7.088 3.973 -9.456 1.00 87.56 82 LEU A N 1
ATOM 668 C CA . LEU A 1 82 ? 5.829 4.690 -9.294 1.00 87.56 82 LEU A CA 1
ATOM 669 C C . LEU A 1 82 ? 4.655 3.710 -9.225 1.00 87.56 82 LEU A C 1
ATOM 671 O O . LEU A 1 82 ? 4.556 2.778 -10.020 1.00 87.56 82 LEU A O 1
ATOM 675 N N . VAL A 1 83 ? 3.747 3.936 -8.281 1.00 86.94 83 VAL A N 1
ATOM 676 C CA . VAL A 1 83 ? 2.580 3.083 -8.039 1.00 86.94 83 VAL A CA 1
ATOM 677 C C . VAL A 1 83 ? 1.316 3.934 -7.964 1.00 86.94 83 VAL A C 1
ATOM 679 O O . VAL A 1 83 ? 1.266 4.944 -7.253 1.00 86.94 83 VAL A O 1
ATOM 682 N N . GLY A 1 84 ? 0.271 3.493 -8.666 1.00 88.38 84 GLY A N 1
ATOM 683 C CA . GLY A 1 84 ? -1.090 3.980 -8.478 1.00 88.38 84 GLY A CA 1
ATOM 684 C C . GLY A 1 84 ? -1.855 3.105 -7.491 1.00 88.38 84 GLY A C 1
ATOM 685 O O . GLY A 1 84 ? -1.782 1.877 -7.555 1.00 88.38 84 GLY A O 1
ATOM 686 N N . LEU A 1 85 ? -2.589 3.736 -6.575 1.00 90.50 85 LEU A N 1
ATOM 687 C CA . LEU A 1 85 ? -3.520 3.056 -5.681 1.00 90.50 85 LEU A CA 1
ATOM 688 C C . LEU A 1 85 ? -4.896 3.703 -5.796 1.00 90.50 85 LEU A C 1
ATOM 690 O O . LEU A 1 85 ? -4.997 4.909 -5.977 1.00 90.50 85 LEU A O 1
ATOM 694 N N . THR A 1 86 ? -5.954 2.918 -5.633 1.00 89.25 86 THR A N 1
ATOM 695 C CA . THR A 1 86 ? -7.308 3.423 -5.374 1.00 89.25 86 THR A CA 1
ATOM 696 C C . THR A 1 86 ? -7.836 2.754 -4.115 1.00 89.25 86 THR A C 1
ATOM 698 O O . THR A 1 86 ? -7.717 1.541 -3.964 1.00 89.25 86 THR A O 1
ATOM 701 N N . ILE A 1 87 ? -8.404 3.530 -3.192 1.00 88.00 87 ILE A N 1
ATOM 702 C CA . ILE A 1 87 ? -8.806 3.033 -1.873 1.00 88.00 87 ILE A CA 1
ATOM 703 C C . ILE A 1 87 ? -10.301 3.255 -1.676 1.00 88.00 87 ILE A C 1
ATOM 705 O O . ILE A 1 87 ? -10.784 4.384 -1.728 1.00 88.00 87 ILE A O 1
ATOM 709 N N . PHE A 1 88 ? -11.016 2.171 -1.394 1.00 84.88 88 PHE A N 1
ATOM 710 C CA . PHE A 1 88 ? -12.411 2.191 -0.983 1.00 84.88 88 PHE A CA 1
ATOM 711 C C . PHE A 1 88 ? -12.491 1.890 0.510 1.00 84.88 88 PHE A C 1
ATOM 713 O O . PHE A 1 88 ? -12.127 0.798 0.959 1.00 84.88 88 PHE A O 1
ATOM 720 N N . GLN A 1 89 ? -12.978 2.863 1.278 1.00 81.00 89 GLN A N 1
ATOM 721 C CA . GLN A 1 89 ? -13.316 2.656 2.677 1.00 81.00 89 GLN A CA 1
ATOM 722 C C . GLN A 1 89 ? -14.730 2.085 2.751 1.00 81.00 89 GLN A C 1
ATOM 724 O O . GLN A 1 89 ? -15.688 2.732 2.325 1.00 81.00 89 GLN A O 1
ATOM 729 N N . LEU A 1 90 ? -14.860 0.878 3.295 1.00 77.19 90 LEU A N 1
ATOM 730 C CA . LEU A 1 90 ? -16.171 0.307 3.564 1.00 77.19 90 LEU A CA 1
ATOM 731 C C . LEU A 1 90 ? -16.648 0.823 4.929 1.00 77.19 90 LEU A C 1
ATOM 733 O O . LEU A 1 90 ? -15.860 0.812 5.882 1.00 77.19 90 LEU A O 1
ATOM 737 N N . PRO A 1 91 ? -17.898 1.303 5.048 1.00 65.19 91 PRO A N 1
ATOM 738 C CA . PRO A 1 91 ? -18.451 1.640 6.350 1.00 65.19 91 PRO A CA 1
ATOM 739 C C . PRO A 1 91 ? -18.430 0.391 7.238 1.00 65.19 91 PRO A C 1
ATOM 741 O O . PRO A 1 91 ? -18.755 -0.707 6.786 1.00 65.19 91 PRO A O 1
ATOM 744 N N . ALA A 1 92 ? -18.002 0.559 8.488 1.00 60.62 92 ALA A N 1
ATOM 745 C CA . ALA A 1 92 ? -18.290 -0.434 9.509 1.00 60.62 92 ALA A CA 1
ATOM 746 C C . ALA A 1 92 ? -19.784 -0.307 9.836 1.00 60.62 92 ALA A C 1
ATOM 748 O O . ALA A 1 92 ? -20.232 0.804 10.126 1.00 60.62 92 ALA A O 1
ATOM 749 N N . GLU A 1 93 ? -20.535 -1.402 9.701 1.00 55.81 93 GLU A N 1
ATOM 750 C CA . GLU A 1 93 ? -21.892 -1.500 10.259 1.00 55.81 93 GLU A CA 1
ATOM 751 C C . GLU A 1 93 ? -21.869 -1.354 11.785 1.00 55.81 93 GLU A C 1
ATOM 753 O O . GLU A 1 93 ? -20.911 -1.866 12.418 1.00 55.81 93 GLU A O 1
#

pLDDT: mean 87.3, std 7.61, range [55.81, 94.94]

Foldseek 3Di:
DFAFEDAAADPPADRFKHKDFAAKKKKFKAAQDQWWKWKDFPPRTQDIDGDDRHRNIGMDGGRGIGIIGIDIDDPDPVDHHYIYMHMDGDDDD

Solvent-accessible surface area (backbone atoms only — not comparable to full-atom values): 5199 Å² total; per-residue (Å²): 82,68,22,33,51,77,38,67,77,56,98,77,36,54,53,46,34,44,61,43,65,51,40,47,34,42,36,31,32,46,35,81,46,82,35,44,38,34,35,25,48,88,90,48,73,73,42,72,50,74,38,62,32,60,74,37,75,44,77,45,78,37,94,51,66,45,61,34,38,37,34,30,65,68,95,48,89,90,56,70,51,75,31,36,40,44,74,46,78,51,82,77,130